Protein AF-A0A3B8L1D5-F1 (afdb_monomer_lite)

Sequence (128 aa):
MSIHPCRERSRVLHPETKTNDCPELLTTGDPESRHLQQCLREVRVVVILYLSGLAWTLVVVIGWGYVPVEERPVVPELVMGMPAWVVWGLFVPWFFQIAAAWWFALKVLADEEPDQRLDEAASPEVVA

Structure (mmCIF, N/CA/C/O backbone):
data_AF-A0A3B8L1D5-F1
#
_entry.id   AF-A0A3B8L1D5-F1
#
loop_
_atom_site.group_PDB
_atom_site.id
_atom_site.type_symbol
_atom_site.label_atom_id
_atom_site.label_alt_id
_atom_site.label_comp_id
_atom_site.label_asym_id
_atom_site.label_entity_id
_atom_site.label_seq_id
_atom_site.pdbx_PDB_ins_code
_atom_site.Cartn_x
_atom_site.Cartn_y
_atom_site.Cartn_z
_atom_site.occupancy
_atom_site.B_iso_or_equiv
_atom_site.auth_seq_id
_atom_site.auth_comp_id
_atom_site.auth_asym_id
_atom_site.auth_atom_id
_atom_site.pdbx_PDB_model_num
ATOM 1 N N . MET A 1 1 ? -49.523 6.681 59.207 1.00 44.91 1 MET A N 1
ATOM 2 C CA . MET A 1 1 ? -49.517 8.098 59.624 1.00 44.91 1 MET A CA 1
ATOM 3 C C . MET A 1 1 ? -48.415 8.281 60.657 1.00 44.91 1 MET A C 1
ATOM 5 O O . MET A 1 1 ? -48.612 7.940 61.810 1.00 44.91 1 MET A O 1
ATOM 9 N N . SER A 1 2 ? -47.230 8.706 60.224 1.00 40.19 2 SER A N 1
ATOM 10 C CA . SER A 1 2 ? -46.216 9.300 61.097 1.00 40.19 2 SER A CA 1
ATOM 11 C C . SER A 1 2 ? -45.291 10.129 60.216 1.00 40.19 2 SER A C 1
ATOM 13 O O . SER A 1 2 ? -44.822 9.665 59.180 1.00 40.19 2 SER A O 1
ATOM 15 N N . ILE A 1 3 ? -45.179 11.394 60.587 1.00 49.50 3 ILE A N 1
ATOM 16 C CA . ILE A 1 3 ? -44.676 12.512 59.803 1.00 49.50 3 ILE A CA 1
ATOM 17 C C . ILE A 1 3 ? -43.321 12.835 60.424 1.00 49.50 3 ILE A C 1
ATOM 19 O O . ILE A 1 3 ? -43.269 13.174 61.604 1.00 49.50 3 ILE A O 1
ATOM 23 N N . HIS A 1 4 ? -42.233 12.695 59.667 1.00 49.47 4 HIS A N 1
ATOM 24 C CA . HIS A 1 4 ? -40.919 13.173 60.098 1.00 49.47 4 HIS A CA 1
ATOM 25 C C . HIS A 1 4 ? -40.619 14.556 59.491 1.00 49.47 4 HIS A C 1
ATOM 27 O O . HIS A 1 4 ? -41.144 14.889 58.428 1.00 49.47 4 HIS A O 1
ATOM 33 N N . PRO A 1 5 ? -39.866 15.402 60.216 1.00 55.34 5 PRO A N 1
ATOM 34 C CA . PRO A 1 5 ? -40.123 16.835 60.279 1.00 55.34 5 PRO A CA 1
ATOM 35 C C . PRO A 1 5 ? -39.383 17.675 59.234 1.00 55.34 5 PRO A C 1
ATOM 37 O O . PRO A 1 5 ? -38.300 17.342 58.757 1.00 55.34 5 PRO A O 1
ATOM 40 N N . CYS A 1 6 ? -39.989 18.835 58.985 1.00 49.31 6 CYS A N 1
ATOM 41 C CA . CYS A 1 6 ? -39.459 20.008 58.306 1.00 49.31 6 CYS A CA 1
ATOM 42 C C . CYS A 1 6 ? -38.052 20.388 58.814 1.00 49.31 6 CYS A C 1
ATOM 44 O O . CYS A 1 6 ? -37.878 20.683 59.999 1.00 49.31 6 CYS A O 1
ATOM 46 N N . ARG A 1 7 ? -37.051 20.430 57.921 1.00 55.31 7 ARG A N 1
ATOM 47 C CA . ARG A 1 7 ? -35.774 21.121 58.160 1.00 55.31 7 ARG A CA 1
ATO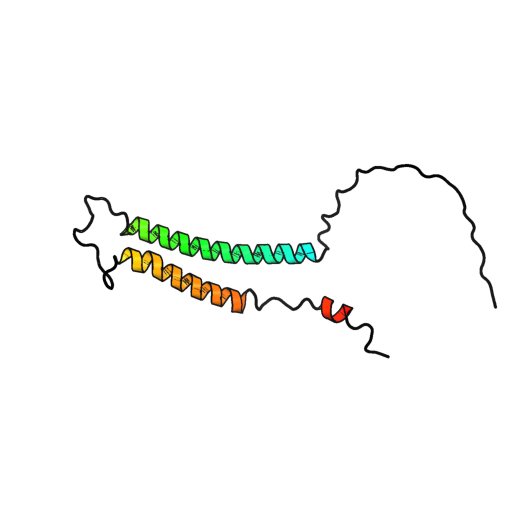M 48 C C . ARG A 1 7 ? -35.632 22.265 57.169 1.00 55.31 7 ARG A C 1
ATOM 50 O O . ARG A 1 7 ? -35.081 22.127 56.083 1.00 55.31 7 ARG A O 1
ATOM 57 N N . GLU A 1 8 ? -36.143 23.401 57.599 1.00 53.16 8 GLU A N 1
ATOM 58 C CA . GLU A 1 8 ? -36.007 24.697 56.962 1.00 53.16 8 GLU A CA 1
ATOM 59 C C . GLU A 1 8 ? -34.569 25.218 57.138 1.00 53.16 8 GLU A C 1
ATOM 61 O O . GLU A 1 8 ? -34.066 25.360 58.256 1.00 53.16 8 GLU A O 1
ATOM 66 N N . ARG A 1 9 ? -33.874 25.491 56.030 1.00 53.69 9 ARG A N 1
ATOM 67 C CA . ARG A 1 9 ? -32.698 26.370 56.013 1.00 53.69 9 ARG A CA 1
ATOM 68 C C . ARG A 1 9 ? -32.739 27.219 54.752 1.00 53.69 9 ARG A C 1
ATOM 70 O O . ARG A 1 9 ? -32.163 26.887 53.724 1.00 53.69 9 ARG A O 1
ATOM 77 N N . SER A 1 10 ? -33.461 28.319 54.868 1.00 59.84 10 SER A N 1
ATOM 78 C CA . SER A 1 10 ? -33.396 29.472 53.984 1.00 59.84 10 SER A CA 1
ATOM 79 C C . SER A 1 10 ? -32.143 30.313 54.285 1.00 59.84 10 SER A C 1
ATOM 81 O O . SER A 1 10 ? -31.698 30.371 55.434 1.00 59.84 10 SER A O 1
ATOM 83 N N . ARG A 1 11 ? -31.638 30.983 53.232 1.00 47.75 11 ARG A N 1
ATOM 84 C CA . ARG A 1 11 ? -30.571 32.014 53.115 1.00 47.75 11 ARG A CA 1
ATOM 85 C C . ARG A 1 11 ? -29.352 31.534 52.311 1.00 47.75 11 ARG A C 1
ATOM 87 O O . ARG A 1 11 ? -28.793 30.507 52.650 1.00 47.75 11 ARG A O 1
ATOM 94 N N . VAL A 1 12 ? -28.812 32.250 51.322 1.00 48.69 12 VAL A N 1
ATOM 95 C CA . VAL A 1 12 ? -29.039 33.605 50.777 1.00 48.69 12 VAL A CA 1
ATOM 96 C C . VAL A 1 12 ? -28.106 33.753 49.547 1.00 48.69 12 VAL A C 1
ATOM 98 O O . VAL A 1 12 ? -27.028 33.172 49.557 1.00 48.69 12 VAL A O 1
ATOM 101 N N . LEU A 1 13 ? -28.507 34.589 48.577 1.00 44.12 13 LEU A N 1
ATOM 102 C CA . LEU A 1 13 ? -27.696 35.271 47.541 1.00 44.12 13 LEU A CA 1
ATOM 103 C C . LEU A 1 13 ? -27.007 34.450 46.418 1.00 44.12 13 LEU A C 1
ATOM 105 O O . LEU A 1 13 ? -26.014 33.767 46.630 1.00 44.12 13 LEU A O 1
ATOM 109 N N . HIS A 1 14 ? -27.448 34.704 45.176 1.00 55.31 14 HIS A N 1
ATOM 110 C CA . HIS A 1 14 ? -26.570 34.824 43.993 1.00 55.31 14 HIS A CA 1
ATOM 111 C C . HIS A 1 14 ? -25.472 35.874 44.284 1.00 55.31 14 HIS A C 1
ATOM 113 O O . HIS A 1 14 ? -25.808 36.879 44.923 1.00 55.31 14 HIS A O 1
ATOM 119 N N . PRO A 1 15 ? -24.208 35.722 43.826 1.00 50.75 15 PRO A N 1
ATOM 120 C CA . PRO A 1 15 ? -23.894 36.026 42.418 1.00 50.75 15 PRO A CA 1
ATOM 121 C C . PRO A 1 15 ? -22.689 35.267 41.793 1.00 50.75 15 PRO A C 1
ATOM 123 O O . PRO A 1 15 ? -21.807 34.773 42.485 1.00 50.75 15 PRO A O 1
ATOM 126 N N . GLU A 1 16 ? -22.661 35.228 40.455 1.00 52.75 16 GLU A N 1
ATOM 127 C CA . GLU A 1 16 ? -21.469 35.227 39.579 1.00 52.75 16 GLU A CA 1
ATOM 128 C C . GLU A 1 16 ? -20.178 34.593 40.136 1.00 52.75 16 GLU A C 1
ATOM 130 O O . GLU A 1 16 ? -19.346 35.264 40.748 1.00 52.75 16 GLU A O 1
ATOM 135 N N . THR A 1 17 ? -19.938 33.312 39.846 1.00 47.16 17 THR A N 1
ATOM 136 C CA . THR A 1 17 ? -18.608 32.714 40.032 1.00 47.16 17 THR A CA 1
ATOM 137 C C . THR A 1 17 ? -18.148 32.023 38.754 1.00 47.16 17 THR A C 1
ATOM 139 O O . THR A 1 17 ? -18.426 30.861 38.503 1.00 47.16 17 THR A O 1
ATOM 142 N N . LYS A 1 18 ? -17.417 32.816 37.962 1.00 44.56 18 LYS A N 1
ATOM 143 C CA . LYS A 1 18 ? -16.315 32.416 37.080 1.00 44.56 18 LYS A CA 1
ATOM 144 C C . LYS A 1 18 ? -16.612 31.316 36.049 1.00 44.56 18 LYS A C 1
ATOM 146 O O . LYS A 1 18 ? -16.324 30.142 36.238 1.00 44.56 18 LYS A O 1
ATOM 151 N N . THR A 1 19 ? -16.942 31.778 34.845 1.00 52.12 19 THR A N 1
ATOM 152 C CA . THR A 1 19 ? -16.372 31.263 33.591 1.00 52.12 19 THR A CA 1
ATOM 153 C C . THR A 1 19 ? -14.846 31.251 33.703 1.00 52.12 19 THR A C 1
ATOM 155 O O . THR A 1 19 ? -14.210 32.240 33.361 1.00 52.12 19 THR A O 1
ATOM 158 N N . ASN A 1 20 ? -14.262 30.220 34.307 1.00 52.00 20 ASN A N 1
ATOM 159 C CA . ASN A 1 20 ? -12.838 29.869 34.266 1.00 52.00 20 ASN A CA 1
ATOM 160 C C . ASN A 1 20 ? -12.648 28.604 35.105 1.00 52.00 20 ASN A C 1
ATOM 162 O O . ASN A 1 20 ? -12.001 28.671 36.135 1.00 52.00 20 ASN A O 1
ATOM 166 N N . ASP A 1 21 ? -13.261 27.496 34.694 1.00 48.50 21 ASP A N 1
ATOM 167 C CA . ASP A 1 21 ? -12.776 26.153 35.018 1.00 48.50 21 ASP A CA 1
ATOM 168 C C . ASP A 1 21 ? -13.408 25.154 34.032 1.00 48.50 21 ASP A C 1
ATOM 170 O O . ASP A 1 21 ? -14.320 24.393 34.336 1.00 48.50 21 ASP A O 1
ATOM 174 N N . CYS A 1 22 ? -12.924 25.186 32.790 1.00 53.22 22 CYS A N 1
ATOM 175 C CA . CYS A 1 22 ? -12.854 23.975 31.977 1.00 53.22 22 CYS A CA 1
ATOM 176 C C . CYS A 1 22 ? -11.380 23.595 31.808 1.00 53.22 22 CYS A C 1
ATOM 178 O O . CYS A 1 22 ? -10.770 23.955 30.801 1.00 53.22 22 CYS A O 1
ATOM 180 N N . PRO A 1 23 ? -10.798 22.868 32.776 1.00 52.50 23 PRO A N 1
ATOM 181 C CA . PRO A 1 23 ? -9.617 22.078 32.506 1.00 52.50 23 PRO A CA 1
ATOM 182 C C . PRO A 1 23 ? -9.818 20.635 32.990 1.00 52.50 23 PRO A C 1
ATOM 184 O O . PRO A 1 23 ? -8.926 20.083 33.610 1.00 52.50 23 PRO A O 1
ATOM 187 N N . GLU A 1 24 ? -10.981 20.011 32.764 1.00 50.12 24 GLU A N 1
ATOM 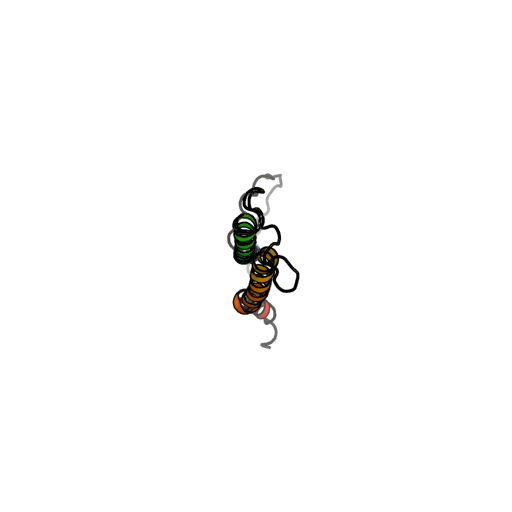188 C CA . GLU A 1 24 ? -11.147 18.598 33.155 1.00 50.12 24 GLU A CA 1
ATOM 189 C C . GLU A 1 24 ? -12.216 17.819 32.368 1.00 50.12 24 GLU A C 1
ATOM 191 O O . GLU A 1 24 ? -12.704 16.794 32.821 1.00 50.12 24 GLU A O 1
ATOM 196 N N . LEU A 1 25 ? -12.533 18.232 31.134 1.00 51.44 25 LEU A N 1
ATOM 197 C CA . LEU A 1 25 ? -13.203 17.349 30.160 1.00 51.44 25 LEU A CA 1
ATOM 198 C C . LEU A 1 25 ? -12.165 16.521 29.366 1.00 51.44 25 LEU A C 1
ATOM 200 O O . LEU A 1 25 ? -12.297 16.280 28.173 1.00 51.44 25 LEU A O 1
ATOM 204 N N . LEU A 1 26 ? -11.063 16.164 30.031 1.00 53.41 26 LEU A N 1
ATOM 205 C CA . LEU A 1 26 ? -10.028 15.231 29.573 1.00 53.41 26 LEU A CA 1
ATOM 206 C C . LEU A 1 26 ? -10.026 13.990 30.476 1.00 53.41 26 LEU A C 1
ATOM 208 O O . LEU A 1 26 ? -8.989 13.363 30.691 1.00 53.41 26 LEU A O 1
ATOM 212 N N . THR A 1 27 ? -11.187 13.648 31.044 1.00 53.38 27 THR A N 1
ATOM 213 C CA . THR A 1 27 ? -11.332 12.408 31.794 1.00 53.38 27 THR A CA 1
ATOM 214 C C . THR A 1 27 ? -11.316 11.259 30.793 1.00 53.38 27 THR A C 1
ATOM 216 O O . THR A 1 27 ? -12.177 11.096 29.931 1.00 53.38 27 THR A O 1
ATOM 219 N N . THR A 1 28 ? -10.259 10.471 30.887 1.00 53.84 28 THR A N 1
ATOM 220 C CA . THR A 1 28 ? -10.028 9.174 30.260 1.00 53.84 28 THR A CA 1
ATOM 221 C C . THR A 1 28 ? -11.046 8.142 30.769 1.00 53.84 28 THR A C 1
ATOM 223 O O . THR A 1 28 ? -10.696 7.126 31.369 1.00 53.84 28 THR A O 1
ATOM 226 N N . GLY A 1 29 ? -12.332 8.426 30.553 1.00 56.47 29 GLY A N 1
ATOM 227 C CA . GLY A 1 29 ? -13.479 7.666 31.046 1.00 56.47 29 GLY A CA 1
ATOM 228 C C . GLY A 1 29 ? -14.729 7.761 30.165 1.00 56.47 29 GLY A C 1
ATOM 229 O O . GLY A 1 29 ? -15.577 6.875 30.271 1.00 56.47 29 GLY A O 1
ATOM 230 N N . ASP A 1 30 ? -14.822 8.746 29.262 1.00 67.50 30 ASP A N 1
ATOM 231 C CA . ASP A 1 30 ? -15.962 8.877 28.347 1.00 67.50 30 ASP A CA 1
ATOM 232 C C . ASP A 1 30 ? -15.883 7.872 27.183 1.00 67.50 30 ASP A C 1
ATOM 234 O O . ASP A 1 30 ? -14.797 7.669 26.621 1.00 67.50 30 ASP A O 1
ATOM 238 N N . PRO A 1 31 ? -17.006 7.243 26.785 1.00 70.62 31 PRO A N 1
ATOM 239 C CA . PRO A 1 31 ? -17.045 6.240 25.716 1.00 70.62 31 PRO A CA 1
ATOM 240 C C . PRO A 1 31 ? -16.455 6.763 24.399 1.00 70.62 31 PRO A C 1
ATOM 242 O O . PRO A 1 31 ? -15.706 6.045 23.738 1.00 70.62 31 PRO A O 1
ATOM 245 N N . GLU A 1 32 ? -16.664 8.044 24.077 1.00 77.12 32 GLU A N 1
ATOM 246 C CA . GLU A 1 32 ? -16.088 8.685 22.887 1.00 77.12 32 GLU A CA 1
ATOM 247 C C . GLU A 1 32 ? -14.557 8.579 22.834 1.00 77.12 32 GLU A C 1
ATOM 249 O O . GLU A 1 32 ? -13.985 8.289 21.783 1.00 77.12 32 GLU A O 1
ATOM 254 N N . SER A 1 33 ? -13.871 8.733 23.971 1.00 76.00 33 SER A N 1
ATOM 255 C CA . SER A 1 33 ? -12.407 8.650 24.027 1.00 76.00 33 SER A CA 1
ATOM 256 C C . SER A 1 33 ? -11.877 7.255 23.666 1.00 76.00 33 SER A C 1
ATOM 258 O O . SER A 1 33 ? -10.808 7.139 23.061 1.00 76.00 33 SER A O 1
ATOM 260 N N . ARG A 1 34 ? -12.638 6.196 23.980 1.00 77.19 34 ARG A N 1
ATOM 261 C CA . ARG A 1 34 ? -12.289 4.806 23.650 1.00 77.19 34 ARG A CA 1
ATOM 262 C C . ARG A 1 34 ? -12.457 4.537 22.160 1.00 77.19 34 ARG A C 1
ATOM 264 O O . ARG A 1 34 ? -11.526 4.020 21.543 1.00 77.19 34 ARG A O 1
ATOM 271 N N . HIS A 1 35 ? -13.575 4.975 21.578 1.00 79.56 35 HIS A N 1
ATOM 272 C CA . HIS A 1 35 ? -13.808 4.874 20.135 1.00 79.56 35 HIS A CA 1
ATOM 273 C C . HIS A 1 35 ? -12.734 5.626 19.339 1.00 79.56 35 HIS A C 1
ATOM 275 O O . HIS A 1 35 ? -12.200 5.100 18.366 1.00 79.56 35 HIS A O 1
ATOM 281 N N . LEU A 1 36 ? -12.327 6.820 19.784 1.00 83.62 36 LEU A N 1
ATOM 282 C CA . LEU A 1 36 ? -11.261 7.572 19.117 1.00 83.62 36 LEU A CA 1
ATOM 283 C C . LEU A 1 36 ? -9.909 6.847 19.157 1.00 83.62 36 LEU A C 1
ATOM 285 O O . LEU A 1 36 ? -9.215 6.790 18.142 1.00 83.62 36 LEU A O 1
ATOM 289 N N . GLN A 1 37 ? -9.516 6.277 20.299 1.00 82.44 37 GLN A N 1
ATOM 290 C CA . GLN A 1 37 ? -8.256 5.527 20.397 1.00 82.44 37 GLN A CA 1
ATOM 291 C C . GLN A 1 37 ? -8.248 4.279 19.505 1.00 82.44 37 GLN A C 1
ATOM 293 O O . GLN A 1 37 ? -7.208 3.938 18.935 1.00 82.44 37 GLN A O 1
ATOM 298 N N . GLN A 1 38 ? -9.401 3.633 19.355 1.00 82.94 38 GLN A N 1
ATOM 299 C CA . GLN A 1 38 ? -9.597 2.493 18.468 1.00 82.94 38 GLN A CA 1
ATOM 300 C C . GLN A 1 38 ? -9.478 2.896 16.994 1.00 82.94 38 GLN A C 1
ATOM 302 O O . GLN A 1 38 ? -8.594 2.383 16.303 1.00 82.94 38 GLN A O 1
ATOM 307 N N . CYS A 1 39 ? -10.212 3.927 16.565 1.00 86.06 39 CYS A N 1
ATOM 308 C CA . CYS A 1 39 ? -10.090 4.500 15.223 1.00 86.06 39 CYS A CA 1
ATOM 309 C C . CYS A 1 39 ? -8.638 4.882 14.893 1.00 86.06 39 CYS A C 1
ATOM 311 O O . CYS A 1 39 ? -8.140 4.604 13.803 1.00 86.06 39 CYS A O 1
ATOM 313 N N . LEU A 1 40 ? -7.909 5.489 15.837 1.00 88.12 40 LEU A N 1
ATOM 314 C CA . LEU A 1 40 ? -6.500 5.849 15.633 1.00 88.12 40 LEU A CA 1
ATOM 315 C C . LEU A 1 40 ? -5.585 4.625 15.493 1.00 88.12 40 LEU A C 1
ATOM 317 O O . LEU A 1 40 ? -4.602 4.673 14.747 1.00 88.12 40 LEU A O 1
ATOM 321 N N . ARG A 1 41 ? -5.878 3.528 16.199 1.00 87.38 41 ARG A N 1
ATOM 322 C CA . ARG A 1 41 ? -5.141 2.264 16.070 1.00 87.38 41 ARG A CA 1
ATOM 323 C C . ARG A 1 41 ? -5.372 1.637 14.698 1.00 87.38 41 ARG A C 1
ATOM 325 O O . ARG A 1 41 ? -4.409 1.194 14.080 1.00 87.38 41 ARG A O 1
ATOM 332 N N . GLU A 1 42 ? -6.601 1.645 14.204 1.00 90.00 42 GLU A N 1
ATOM 333 C CA . GLU A 1 42 ? -6.958 1.129 12.879 1.00 90.00 42 GLU A CA 1
ATOM 334 C C . GLU A 1 42 ? -6.372 1.957 11.746 1.00 90.00 42 GLU A C 1
ATOM 336 O O . GLU A 1 42 ? -5.714 1.413 10.857 1.00 90.00 42 GLU A O 1
ATOM 341 N N . VAL A 1 43 ? -6.523 3.282 11.811 1.00 92.38 43 VAL A N 1
ATOM 342 C CA . VAL A 1 43 ? -5.931 4.200 10.832 1.00 92.38 43 VAL A CA 1
ATOM 343 C C . VAL A 1 43 ? -4.424 3.986 10.753 1.00 92.38 43 VAL A C 1
ATOM 345 O O . VAL A 1 43 ? -3.864 3.976 9.660 1.00 92.38 43 VAL A O 1
ATOM 348 N N . ARG A 1 44 ? -3.752 3.739 11.884 1.00 92.31 44 ARG A N 1
ATOM 349 C CA . ARG A 1 44 ? -2.320 3.422 11.887 1.00 92.31 44 ARG A CA 1
ATOM 350 C C . ARG A 1 44 ? -2.001 2.174 11.060 1.00 92.31 44 ARG A C 1
ATOM 352 O O . ARG A 1 44 ? -1.022 2.195 10.318 1.00 92.31 44 ARG A O 1
ATOM 359 N N . VAL A 1 45 ? -2.806 1.114 11.154 1.00 91.12 45 VAL A N 1
ATOM 360 C CA . VAL A 1 45 ? -2.623 -0.107 10.348 1.00 91.12 45 VAL A CA 1
ATOM 361 C C . VAL A 1 45 ? -2.794 0.203 8.860 1.00 91.12 45 VAL A C 1
ATOM 363 O O . VAL A 1 45 ? -1.936 -0.167 8.058 1.00 91.12 45 VAL A O 1
ATOM 366 N N . VAL A 1 46 ? -3.842 0.946 8.495 1.00 92.75 46 VAL A N 1
ATOM 367 C CA . VAL A 1 46 ? -4.104 1.352 7.103 1.00 92.75 46 VAL A CA 1
ATOM 368 C C . VAL A 1 46 ? -2.958 2.198 6.544 1.00 92.75 46 VAL A C 1
ATOM 370 O O . VAL A 1 46 ? -2.493 1.954 5.433 1.00 92.75 46 VAL A O 1
ATOM 373 N N . VAL A 1 47 ? -2.446 3.154 7.323 1.00 95.00 47 VAL A N 1
ATOM 374 C CA . VAL A 1 47 ? -1.317 4.005 6.923 1.00 95.00 47 VAL A CA 1
ATOM 375 C C . VAL A 1 47 ? -0.056 3.176 6.688 1.00 95.00 47 VAL A C 1
ATOM 377 O O . VAL A 1 47 ? 0.630 3.394 5.693 1.00 95.00 47 VAL A O 1
ATOM 380 N N . ILE A 1 48 ? 0.249 2.203 7.550 1.00 94.50 48 ILE A N 1
ATOM 381 C CA . ILE A 1 48 ? 1.421 1.329 7.372 1.00 94.50 48 ILE A CA 1
ATOM 382 C C . ILE A 1 48 ? 1.299 0.505 6.084 1.00 94.50 48 ILE A C 1
ATOM 384 O O . ILE A 1 48 ? 2.263 0.429 5.320 1.00 94.50 48 ILE A O 1
ATOM 388 N N . LEU A 1 49 ? 0.125 -0.071 5.813 1.00 93.31 49 LEU A N 1
ATOM 389 C CA . LEU A 1 49 ? -0.138 -0.817 4.577 1.00 93.31 49 LEU A CA 1
ATOM 390 C C . LEU A 1 49 ? -0.031 0.080 3.340 1.00 93.31 49 LEU A C 1
ATOM 392 O O . LEU A 1 49 ? 0.547 -0.303 2.326 1.00 93.31 49 LEU A O 1
ATOM 396 N N . TYR A 1 50 ? -0.532 1.310 3.423 1.00 94.00 50 TYR A N 1
ATOM 397 C CA . TYR A 1 50 ? -0.394 2.282 2.346 1.00 94.00 50 TYR A CA 1
ATOM 398 C C . TYR A 1 50 ? 1.075 2.623 2.067 1.00 94.00 50 TYR A C 1
ATOM 400 O O . TYR A 1 50 ? 1.532 2.551 0.924 1.00 94.00 50 TYR A O 1
ATOM 408 N N . LEU A 1 51 ? 1.834 2.949 3.117 1.00 96.62 51 LEU A N 1
ATOM 409 C CA . LEU A 1 51 ? 3.243 3.315 3.006 1.00 96.62 51 LEU A CA 1
ATOM 410 C C . LEU A 1 51 ? 4.110 2.161 2.505 1.00 96.62 51 LEU A C 1
ATOM 412 O O . LEU A 1 51 ? 5.063 2.420 1.775 1.00 96.62 51 LEU A O 1
ATOM 416 N N . SER A 1 52 ? 3.791 0.907 2.833 1.00 94.31 52 SER A N 1
ATOM 417 C CA . SER A 1 52 ? 4.528 -0.241 2.294 1.00 94.31 52 SER A CA 1
ATOM 418 C C . SER A 1 52 ? 4.324 -0.388 0.783 1.00 94.31 52 SER A C 1
ATOM 420 O O . SER A 1 52 ? 5.299 -0.571 0.053 1.00 94.31 52 SER A O 1
ATOM 422 N N . GLY A 1 53 ? 3.093 -0.211 0.289 1.00 93.50 53 GLY A N 1
ATOM 423 C CA . GLY A 1 53 ? 2.801 -0.186 -1.147 1.00 93.50 53 GLY A CA 1
ATOM 424 C C . GLY A 1 53 ? 3.478 0.985 -1.868 1.00 93.50 53 GLY A C 1
ATOM 425 O O . GLY A 1 53 ? 4.050 0.808 -2.948 1.00 93.50 53 GLY A O 1
ATOM 426 N N . LEU A 1 54 ? 3.481 2.172 -1.251 1.00 94.06 54 LEU A N 1
ATOM 427 C CA . LEU A 1 54 ? 4.193 3.342 -1.771 1.00 94.06 54 LEU A CA 1
ATOM 428 C C . LEU A 1 54 ? 5.705 3.094 -1.829 1.00 94.06 54 LEU A C 1
ATOM 430 O O . LEU A 1 54 ? 6.326 3.344 -2.859 1.00 94.06 54 LEU A O 1
ATOM 434 N N . ALA A 1 55 ? 6.289 2.571 -0.751 1.00 95.44 55 ALA A N 1
ATOM 435 C CA . ALA A 1 55 ? 7.711 2.262 -0.672 1.00 95.44 55 ALA A CA 1
ATOM 436 C C . ALA A 1 55 ? 8.118 1.234 -1.733 1.00 95.44 55 ALA A C 1
ATOM 438 O O . ALA A 1 55 ? 9.103 1.451 -2.434 1.00 95.44 55 ALA A O 1
ATOM 439 N N . TRP A 1 56 ? 7.333 0.167 -1.915 1.00 94.62 56 TRP A N 1
ATOM 440 C CA . TRP A 1 56 ? 7.552 -0.808 -2.985 1.00 94.62 56 TRP A CA 1
A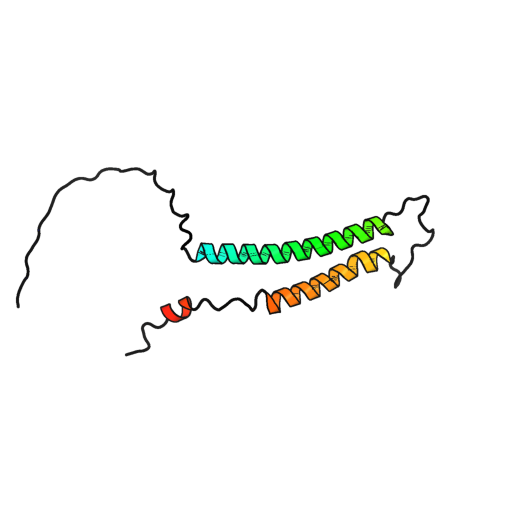TOM 441 C C . TRP A 1 56 ? 7.576 -0.141 -4.362 1.00 94.62 56 TRP A C 1
ATOM 443 O O . TRP A 1 56 ? 8.520 -0.319 -5.130 1.00 94.62 56 TRP A O 1
ATOM 453 N N . THR A 1 57 ? 6.557 0.673 -4.647 1.00 92.88 57 THR A N 1
ATOM 454 C CA . THR A 1 57 ? 6.437 1.383 -5.925 1.00 92.88 57 THR A CA 1
ATOM 455 C C . THR A 1 57 ? 7.653 2.278 -6.164 1.00 92.88 57 THR A C 1
ATOM 457 O O . THR A 1 57 ? 8.245 2.233 -7.239 1.00 92.88 57 THR A O 1
ATOM 460 N N . LEU A 1 58 ? 8.078 3.047 -5.155 1.00 93.00 58 LEU A N 1
ATOM 461 C CA . LEU A 1 58 ? 9.252 3.917 -5.249 1.00 93.00 58 LEU A CA 1
ATOM 462 C C . LEU A 1 58 ? 10.533 3.124 -5.510 1.00 93.00 58 LEU A C 1
ATOM 464 O O . LEU A 1 58 ? 11.298 3.500 -6.392 1.00 93.00 58 LEU A O 1
ATOM 468 N N . VAL A 1 59 ? 10.751 2.018 -4.796 1.00 92.81 59 VAL A N 1
ATOM 469 C CA . VAL A 1 59 ? 11.929 1.160 -4.989 1.00 92.81 59 VAL A CA 1
ATOM 470 C C . VAL A 1 59 ? 11.992 0.640 -6.424 1.00 92.81 59 VAL A C 1
ATOM 472 O O . VAL A 1 59 ? 13.034 0.749 -7.067 1.00 92.81 59 VAL A O 1
ATOM 475 N N . VAL A 1 60 ? 10.880 0.128 -6.956 1.00 91.06 60 VAL A N 1
ATOM 476 C CA . VAL A 1 60 ? 10.856 -0.434 -8.314 1.00 91.06 60 VAL A CA 1
ATOM 477 C C . VAL A 1 60 ? 11.023 0.653 -9.376 1.00 91.06 60 VAL A C 1
ATOM 479 O O . VAL A 1 60 ? 11.798 0.489 -10.318 1.00 91.06 60 VAL A O 1
ATOM 482 N N . VAL A 1 61 ? 10.328 1.779 -9.227 1.00 88.44 61 VAL A N 1
ATOM 483 C CA . VAL A 1 61 ? 10.362 2.875 -10.203 1.00 88.44 61 VAL A CA 1
ATOM 484 C C . VAL A 1 61 ? 11.727 3.564 -10.224 1.00 88.44 61 VAL A C 1
ATOM 486 O O . VAL A 1 61 ? 12.237 3.860 -11.303 1.00 88.44 61 VAL A O 1
ATOM 489 N N . ILE A 1 62 ? 12.356 3.777 -9.068 1.00 87.56 62 ILE A N 1
ATOM 490 C CA . ILE A 1 62 ? 13.699 4.366 -8.991 1.00 87.56 62 ILE A CA 1
ATOM 491 C C . ILE A 1 62 ? 14.753 3.372 -9.495 1.00 87.56 62 ILE A C 1
ATOM 493 O O . ILE A 1 62 ? 15.635 3.769 -10.247 1.00 87.56 62 ILE A O 1
ATOM 497 N N . GLY A 1 63 ? 14.654 2.090 -9.126 1.00 85.75 63 GLY A N 1
ATOM 498 C CA . GLY A 1 63 ? 15.649 1.080 -9.498 1.00 85.75 63 GLY A CA 1
ATOM 499 C C . GLY A 1 63 ? 15.623 0.682 -10.977 1.00 85.75 63 GLY A C 1
ATOM 500 O O . GLY A 1 63 ? 16.677 0.514 -11.580 1.00 85.75 63 GLY A O 1
ATOM 501 N N . TRP A 1 64 ? 14.432 0.547 -11.570 1.00 82.88 64 TRP A N 1
ATOM 502 C CA . TRP A 1 64 ? 14.266 0.020 -12.933 1.00 82.88 64 TRP A CA 1
ATOM 503 C C . TRP A 1 64 ? 13.537 0.958 -13.902 1.00 82.88 64 TRP A C 1
ATOM 505 O O . TRP A 1 64 ? 13.672 0.799 -15.114 1.00 82.88 64 TRP A O 1
ATOM 515 N N . GLY A 1 65 ? 12.751 1.918 -13.409 1.00 75.94 65 GLY A N 1
ATOM 516 C CA . GLY A 1 65 ? 12.000 2.854 -14.257 1.00 75.94 65 GLY A CA 1
ATOM 517 C C . GLY A 1 65 ? 12.826 4.063 -14.707 1.00 75.94 65 GLY A C 1
ATOM 518 O O . GLY A 1 65 ? 12.751 4.473 -15.869 1.00 75.94 65 GLY A O 1
ATOM 519 N N . TYR A 1 66 ? 13.646 4.610 -13.806 1.00 77.88 66 TYR A N 1
ATOM 520 C CA . TYR A 1 66 ? 14.481 5.795 -14.035 1.00 77.88 66 TYR A CA 1
ATOM 521 C C . TYR A 1 66 ? 15.971 5.452 -14.174 1.00 77.88 66 TYR A C 1
ATOM 523 O O . TYR A 1 66 ? 16.820 6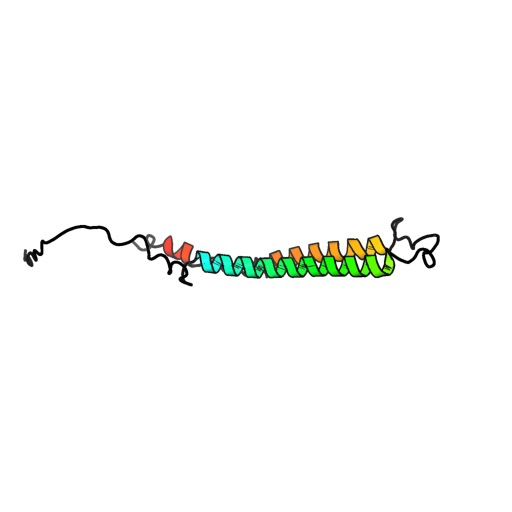.008 -13.483 1.00 77.88 66 TYR A O 1
ATOM 531 N N . VAL A 1 67 ? 16.292 4.549 -15.102 1.00 78.62 67 VAL A N 1
ATOM 532 C CA . VAL A 1 67 ? 17.686 4.260 -15.483 1.00 78.62 67 VAL A CA 1
ATOM 533 C C . VAL A 1 67 ? 18.283 5.467 -16.237 1.00 78.62 67 VAL A C 1
ATOM 535 O O . VAL A 1 67 ? 17.567 6.053 -17.066 1.00 78.62 67 VAL A O 1
ATOM 538 N N . PRO A 1 68 ? 19.556 5.847 -15.981 1.00 77.56 68 PRO A N 1
ATOM 539 C CA . PRO A 1 68 ? 20.257 6.897 -16.722 1.00 77.56 68 PRO A CA 1
ATOM 540 C C . PRO A 1 68 ? 20.192 6.682 -18.238 1.00 77.56 68 PRO A C 1
ATOM 542 O O . PRO A 1 68 ? 20.114 5.551 -18.719 1.00 77.56 68 PRO A O 1
ATOM 545 N N . VAL A 1 69 ? 20.206 7.773 -19.008 1.00 71.00 69 VAL A N 1
ATOM 546 C CA . VAL A 1 69 ? 20.022 7.733 -20.472 1.00 71.00 69 VAL A CA 1
ATOM 547 C C . VAL A 1 69 ? 21.121 6.909 -21.149 1.00 71.00 69 VAL A C 1
ATOM 549 O O . VAL A 1 69 ? 20.868 6.267 -22.164 1.00 71.00 69 VAL A O 1
ATOM 552 N N . GLU A 1 70 ? 22.310 6.883 -20.555 1.00 75.50 70 GLU A N 1
ATOM 553 C CA . GLU A 1 70 ? 23.491 6.161 -21.020 1.00 75.50 70 GLU A CA 1
ATOM 554 C C . GLU A 1 70 ? 23.353 4.636 -20.883 1.00 75.50 70 GLU A C 1
ATOM 556 O O . GLU A 1 70 ? 23.934 3.892 -21.669 1.00 75.50 70 GLU A O 1
ATOM 561 N N . GLU A 1 71 ? 22.566 4.171 -19.910 1.00 73.50 71 GLU A N 1
ATOM 562 C CA . GLU A 1 71 ? 22.380 2.751 -19.574 1.00 73.50 71 GLU A CA 1
ATOM 563 C C . GLU A 1 71 ? 20.994 2.226 -19.978 1.00 73.50 71 GLU A C 1
ATOM 565 O O . GLU A 1 71 ? 20.690 1.039 -19.830 1.00 73.50 71 GLU A O 1
ATOM 570 N N . ARG A 1 72 ? 20.128 3.101 -20.503 1.00 71.12 72 ARG A N 1
ATOM 571 C CA . ARG A 1 72 ? 18.764 2.748 -20.892 1.00 71.12 72 ARG A CA 1
ATOM 572 C C . ARG A 1 72 ? 18.782 1.800 -22.106 1.00 71.12 72 ARG A C 1
ATOM 574 O O . ARG A 1 72 ? 19.267 2.179 -23.173 1.00 71.12 72 ARG A O 1
ATOM 581 N N . PRO A 1 73 ? 18.160 0.610 -22.013 1.00 68.81 73 PRO A N 1
ATOM 582 C CA . PRO A 1 73 ? 18.002 -0.260 -23.169 1.00 68.81 73 PRO A CA 1
ATOM 583 C C . PRO A 1 73 ? 17.111 0.392 -24.238 1.00 68.81 73 PRO A C 1
ATOM 585 O O . PRO A 1 73 ? 16.091 1.006 -23.919 1.00 68.81 73 PRO A O 1
ATOM 588 N N . VAL A 1 74 ? 17.469 0.216 -25.517 1.00 70.44 74 VAL A N 1
ATOM 589 C CA . VAL A 1 74 ? 16.728 0.762 -26.679 1.00 70.44 74 VAL A CA 1
ATOM 590 C C . VAL A 1 74 ? 15.270 0.293 -26.696 1.00 70.44 74 VAL A C 1
ATOM 592 O O . VAL A 1 74 ? 14.378 1.037 -27.097 1.00 70.44 74 VAL A O 1
ATOM 595 N N . VAL A 1 75 ? 15.023 -0.929 -26.221 1.00 71.50 75 VAL A N 1
ATOM 596 C CA . VAL A 1 75 ? 13.682 -1.476 -26.021 1.00 71.50 75 VAL A CA 1
ATOM 597 C C . VAL A 1 75 ? 13.590 -1.935 -24.564 1.00 71.50 75 VAL A C 1
ATOM 599 O O . VAL A 1 75 ? 14.341 -2.834 -24.181 1.00 71.50 75 VAL A O 1
ATOM 602 N N . PRO A 1 76 ? 12.731 -1.324 -23.727 1.00 73.25 76 PRO A N 1
ATOM 603 C CA . PRO A 1 76 ? 12.530 -1.798 -22.364 1.00 73.25 76 PRO A CA 1
ATOM 604 C C . PRO A 1 76 ? 11.935 -3.206 -22.393 1.00 73.25 76 PRO A C 1
ATOM 606 O O . PRO A 1 76 ? 11.175 -3.544 -23.299 1.00 73.25 76 PRO A O 1
ATOM 609 N N . GLU A 1 77 ? 12.268 -4.024 -21.397 1.00 79.62 77 GLU A N 1
ATOM 610 C CA . GLU A 1 77 ? 11.672 -5.352 -21.265 1.00 79.62 77 GLU A CA 1
ATOM 611 C C . GLU A 1 77 ? 10.150 -5.214 -21.169 1.00 79.62 77 GLU A C 1
ATOM 613 O O . GLU A 1 77 ? 9.634 -4.465 -20.335 1.00 79.62 77 GLU A O 1
ATOM 618 N N . LEU A 1 78 ? 9.435 -5.885 -22.071 1.00 84.31 78 LEU A N 1
ATOM 619 C CA . LEU A 1 78 ? 7.990 -5.766 -22.209 1.00 84.31 78 LEU A CA 1
ATOM 620 C C . LEU A 1 78 ? 7.317 -7.026 -21.675 1.00 84.31 78 LEU A C 1
ATOM 622 O O . LEU A 1 78 ? 7.576 -8.132 -22.142 1.00 84.31 78 LEU A O 1
ATOM 626 N N . VAL A 1 79 ? 6.382 -6.839 -20.753 1.00 82.88 79 VAL A N 1
ATOM 627 C CA . VAL A 1 79 ? 5.468 -7.872 -20.273 1.00 82.88 79 VAL A CA 1
ATOM 628 C C . VAL A 1 79 ? 4.073 -7.500 -20.763 1.00 82.88 79 VAL A C 1
ATOM 630 O O . VAL A 1 79 ? 3.545 -6.446 -20.416 1.00 82.88 79 VAL A O 1
ATOM 633 N N . MET A 1 80 ? 3.484 -8.344 -21.617 1.00 79.94 80 MET A N 1
ATOM 634 C CA . MET A 1 80 ? 2.168 -8.099 -22.237 1.00 79.94 80 MET A CA 1
ATOM 635 C C . MET A 1 80 ? 2.053 -6.734 -22.952 1.00 79.94 80 MET A C 1
ATOM 637 O O . MET A 1 80 ? 0.998 -6.108 -22.952 1.00 79.94 80 MET A O 1
ATOM 641 N N . GLY A 1 81 ? 3.147 -6.253 -23.555 1.00 82.31 81 GLY A N 1
ATOM 642 C CA . GLY A 1 81 ? 3.175 -4.968 -24.267 1.00 82.31 81 GLY A CA 1
ATOM 643 C C . GLY A 1 81 ? 3.341 -3.730 -23.376 1.00 82.31 81 GLY A C 1
ATOM 644 O O . GLY A 1 81 ? 3.388 -2.620 -23.897 1.00 82.31 81 GLY A O 1
ATOM 645 N N . MET A 1 82 ? 3.482 -3.899 -22.058 1.00 84.81 82 MET A N 1
ATOM 646 C CA . MET A 1 82 ? 3.812 -2.828 -21.112 1.00 84.81 82 MET A CA 1
ATOM 647 C C . MET A 1 82 ? 5.233 -3.011 -20.565 1.00 84.81 82 MET A C 1
ATOM 649 O O . MET A 1 82 ? 5.691 -4.148 -20.459 1.00 84.81 82 MET A O 1
ATOM 653 N N . PRO A 1 83 ? 5.947 -1.939 -20.182 1.00 85.38 83 PRO A N 1
ATOM 654 C CA . PRO A 1 83 ? 7.257 -2.077 -19.555 1.00 85.38 83 PRO A CA 1
ATOM 655 C C . PRO A 1 83 ? 7.179 -2.919 -18.273 1.00 85.38 83 PRO A C 1
ATOM 657 O O . PRO A 1 83 ? 6.310 -2.696 -17.428 1.00 85.38 83 PRO A O 1
ATOM 660 N N . ALA A 1 84 ? 8.108 -3.856 -18.097 1.00 86.69 84 ALA A N 1
ATOM 661 C CA . ALA A 1 84 ? 8.129 -4.793 -16.977 1.00 86.69 84 ALA A CA 1
ATOM 662 C C . ALA A 1 84 ? 8.126 -4.075 -15.618 1.00 86.69 84 ALA A C 1
ATOM 664 O O . ALA A 1 84 ? 7.410 -4.479 -14.706 1.00 86.69 84 ALA A O 1
ATOM 665 N N . TRP A 1 85 ? 8.851 -2.959 -15.493 1.00 86.94 85 TRP A N 1
ATOM 666 C CA . TRP A 1 85 ? 8.881 -2.160 -14.264 1.00 86.94 85 TRP A CA 1
ATOM 667 C C . TRP A 1 85 ? 7.510 -1.576 -13.895 1.00 86.94 85 TRP A C 1
ATOM 669 O O . TRP A 1 85 ? 7.217 -1.440 -12.712 1.00 86.94 85 TRP A O 1
ATOM 679 N N . VAL A 1 86 ? 6.646 -1.275 -14.875 1.00 87.00 86 VAL A N 1
ATOM 680 C CA . VAL A 1 86 ? 5.259 -0.853 -14.610 1.00 87.00 86 VAL A CA 1
ATOM 681 C C . VAL A 1 86 ? 4.489 -2.028 -14.038 1.00 87.00 86 VAL A C 1
ATOM 683 O O . VAL A 1 86 ? 3.769 -1.880 -13.056 1.00 87.00 86 VAL A O 1
ATOM 686 N N . VAL A 1 87 ? 4.672 -3.214 -14.618 1.00 89.19 87 VAL A N 1
ATOM 687 C CA . VAL A 1 87 ? 3.951 -4.404 -14.179 1.00 89.19 87 VAL A CA 1
ATOM 688 C C . VAL A 1 87 ? 4.324 -4.761 -12.739 1.00 89.19 87 VAL A C 1
ATOM 690 O O . VAL A 1 87 ? 3.452 -4.880 -11.881 1.00 89.19 87 VAL A O 1
ATOM 693 N N . TRP A 1 88 ? 5.616 -4.849 -12.441 1.00 88.31 88 TRP A N 1
ATOM 694 C CA . TRP A 1 88 ? 6.110 -5.203 -11.108 1.00 88.31 88 TRP A CA 1
ATOM 695 C C . TRP A 1 88 ? 5.979 -4.067 -10.089 1.00 88.31 88 TRP A C 1
ATOM 697 O O . TRP A 1 88 ? 5.761 -4.316 -8.904 1.00 88.31 88 TRP A O 1
ATOM 707 N N . GLY A 1 89 ? 6.092 -2.818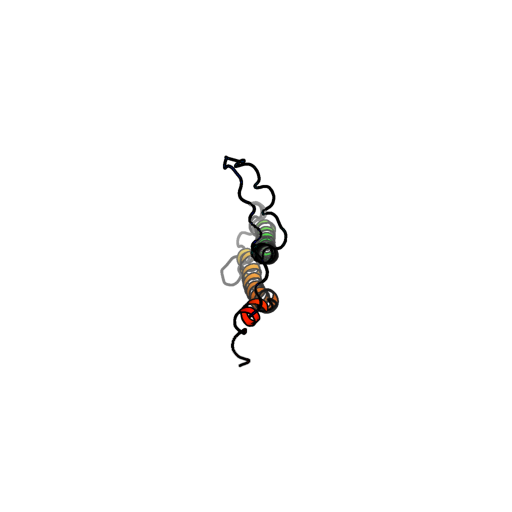 -10.537 1.00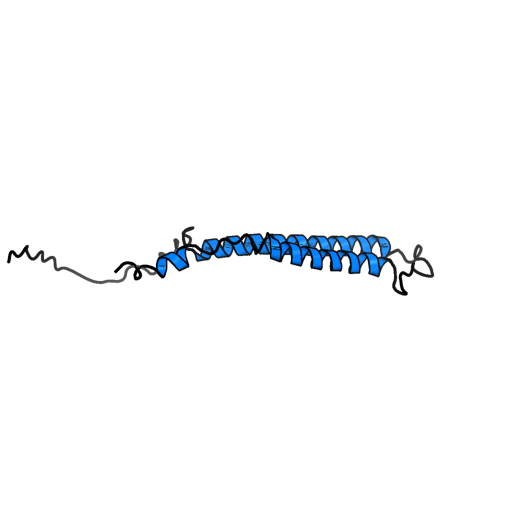 89.50 89 GLY A N 1
ATOM 708 C CA . GLY A 1 89 ? 6.007 -1.639 -9.683 1.00 89.50 89 GLY A CA 1
ATOM 709 C C . GLY A 1 89 ? 4.578 -1.242 -9.340 1.00 89.50 89 GLY A C 1
ATOM 710 O O . GLY A 1 89 ? 4.378 -0.657 -8.285 1.00 89.50 89 GLY A O 1
ATOM 711 N N . LEU A 1 90 ? 3.592 -1.573 -10.182 1.00 89.69 90 LEU A N 1
ATOM 712 C CA . LEU A 1 90 ? 2.199 -1.160 -10.000 1.00 89.69 90 LEU A CA 1
ATOM 713 C C . LEU A 1 90 ? 1.260 -2.327 -9.678 1.00 89.69 90 LEU A C 1
ATOM 715 O O . LEU A 1 90 ? 0.499 -2.232 -8.717 1.00 89.69 90 LEU A O 1
ATOM 719 N N . PHE A 1 91 ? 1.304 -3.440 -10.423 1.00 91.19 91 PHE A N 1
ATOM 720 C CA . PHE A 1 91 ? 0.355 -4.537 -10.183 1.00 91.19 91 PHE A CA 1
ATOM 721 C C . PHE A 1 91 ? 0.640 -5.274 -8.875 1.00 91.19 91 PHE A C 1
ATOM 723 O O . PHE A 1 91 ? -0.302 -5.609 -8.164 1.00 91.19 91 PHE A O 1
ATOM 730 N N . VAL A 1 92 ? 1.909 -5.496 -8.519 1.00 90.62 92 VAL A N 1
ATOM 731 C CA . VAL A 1 92 ? 2.268 -6.162 -7.253 1.00 90.62 92 VAL A CA 1
ATOM 732 C C . VAL A 1 92 ? 1.731 -5.410 -6.030 1.00 90.62 92 VAL A C 1
ATOM 734 O O . VAL A 1 92 ? 0.984 -6.024 -5.264 1.00 90.62 92 VAL A O 1
ATOM 737 N N . PRO A 1 93 ? 2.028 -4.108 -5.825 1.00 92.19 93 PRO A N 1
ATOM 738 C CA . PRO A 1 93 ? 1.479 -3.398 -4.679 1.00 92.19 93 PRO A CA 1
ATOM 739 C C . PRO A 1 93 ? -0.041 -3.273 -4.789 1.00 92.19 93 PRO A C 1
ATOM 741 O O . PRO A 1 93 ? -0.711 -3.350 -3.770 1.00 92.19 93 PRO A O 1
ATOM 744 N N . TRP A 1 94 ? -0.616 -3.163 -5.989 1.00 92.19 94 TRP A N 1
ATOM 745 C CA . TRP A 1 94 ? -2.069 -3.122 -6.152 1.00 92.19 94 TRP A CA 1
ATOM 746 C C . TRP A 1 94 ? -2.764 -4.393 -5.644 1.00 92.19 94 TRP A C 1
ATOM 748 O O . TRP A 1 94 ? -3.651 -4.305 -4.795 1.00 92.19 94 TRP A O 1
ATOM 758 N N . PHE A 1 95 ? -2.331 -5.578 -6.086 1.00 94.75 95 PHE A N 1
ATOM 759 C CA . PHE A 1 95 ? -2.879 -6.845 -5.592 1.00 94.75 95 PHE A CA 1
ATOM 760 C C . PHE A 1 95 ? -2.611 -7.045 -4.100 1.00 94.75 95 PHE A C 1
ATOM 762 O O . PHE A 1 95 ? -3.489 -7.522 -3.380 1.00 94.75 95 PHE A O 1
ATOM 769 N N . PHE A 1 96 ? -1.434 -6.636 -3.623 1.00 93.38 96 PHE A N 1
ATOM 770 C CA . PHE A 1 96 ? -1.119 -6.651 -2.200 1.00 93.38 96 PHE A CA 1
ATOM 771 C C . PHE A 1 96 ? -2.105 -5.798 -1.394 1.00 93.38 96 PHE A C 1
ATOM 773 O O . PHE A 1 96 ? -2.621 -6.279 -0.390 1.00 93.38 96 PHE A O 1
ATOM 780 N N . GLN A 1 97 ? -2.441 -4.585 -1.848 1.00 93.31 97 GLN A N 1
ATOM 781 C CA . GLN A 1 97 ? -3.409 -3.728 -1.156 1.00 93.31 97 GLN A CA 1
ATOM 782 C C . GLN A 1 97 ? -4.821 -4.309 -1.164 1.00 93.31 97 GLN A C 1
ATOM 784 O O . GLN A 1 97 ? -5.520 -4.202 -0.162 1.00 93.31 97 GLN A O 1
ATOM 789 N N . ILE A 1 98 ? -5.247 -4.955 -2.253 1.00 94.44 98 ILE A N 1
ATOM 790 C CA . ILE A 1 98 ? -6.546 -5.643 -2.291 1.00 94.44 98 ILE A CA 1
ATOM 791 C C . ILE A 1 98 ? -6.577 -6.756 -1.238 1.00 94.44 98 ILE A C 1
ATOM 793 O O . ILE A 1 98 ? -7.506 -6.821 -0.434 1.00 94.44 98 ILE A O 1
ATOM 797 N N . ALA A 1 99 ? -5.547 -7.603 -1.205 1.00 94.94 99 ALA A N 1
ATOM 798 C CA . ALA A 1 99 ? -5.446 -8.678 -0.224 1.00 94.94 99 ALA A CA 1
ATOM 799 C C . ALA A 1 99 ? -5.368 -8.136 1.213 1.00 94.94 99 ALA A C 1
ATOM 801 O O . ALA A 1 99 ? -6.022 -8.662 2.112 1.00 94.94 99 ALA A O 1
ATOM 802 N N . ALA A 1 100 ? -4.618 -7.055 1.423 1.00 93.25 100 ALA A N 1
ATOM 803 C CA . ALA A 1 100 ? -4.490 -6.401 2.716 1.00 93.25 100 ALA A CA 1
ATOM 804 C C . ALA A 1 100 ? -5.809 -5.761 3.172 1.00 93.25 100 ALA A C 1
ATOM 806 O O . ALA A 1 100 ? -6.144 -5.858 4.347 1.00 93.25 100 ALA A O 1
ATOM 807 N N . ALA A 1 101 ? -6.589 -5.175 2.261 1.00 91.88 101 ALA A N 1
ATOM 808 C CA . ALA A 1 101 ? -7.916 -4.641 2.559 1.00 91.88 101 ALA A CA 1
ATOM 809 C C . ALA A 1 101 ? -8.890 -5.751 2.974 1.00 91.88 101 ALA A C 1
ATOM 811 O O . ALA A 1 101 ? -9.620 -5.596 3.950 1.00 91.88 101 ALA A O 1
ATOM 812 N N . TRP A 1 102 ? -8.860 -6.896 2.285 1.00 94.75 102 TRP A N 1
ATOM 813 C CA . TRP A 1 102 ? -9.645 -8.072 2.669 1.00 94.75 102 TRP A CA 1
ATOM 814 C C . TRP A 1 102 ? -9.237 -8.596 4.044 1.00 94.75 102 TRP A C 1
ATOM 816 O O . TRP A 1 102 ? -10.090 -8.830 4.895 1.00 94.75 102 TRP A O 1
ATOM 826 N N . TRP A 1 103 ? -7.935 -8.743 4.283 1.00 93.31 103 TRP A N 1
ATOM 827 C CA . TRP A 1 103 ? -7.410 -9.143 5.586 1.00 93.31 103 TRP A CA 1
ATOM 828 C C . TRP A 1 103 ? -7.839 -8.175 6.691 1.00 93.31 103 TRP A C 1
ATOM 830 O O . TRP A 1 103 ? -8.333 -8.604 7.730 1.00 93.31 103 TRP A O 1
ATOM 840 N N . PHE A 1 104 ? -7.694 -6.872 6.453 1.00 89.94 104 PHE A N 1
ATOM 841 C CA . PHE A 1 104 ? -8.082 -5.825 7.388 1.00 89.94 104 PHE A CA 1
ATOM 842 C C . PHE A 1 104 ? -9.576 -5.898 7.719 1.00 89.94 104 PHE A C 1
ATOM 844 O O . PHE A 1 104 ? -9.937 -5.922 8.892 1.00 89.94 104 PHE A O 1
ATOM 851 N N . ALA A 1 105 ? -10.438 -6.037 6.709 1.00 88.44 105 ALA A N 1
ATOM 852 C CA . ALA A 1 105 ? -11.878 -6.161 6.912 1.00 88.44 105 ALA A CA 1
ATOM 853 C C . ALA A 1 105 ? -12.257 -7.423 7.708 1.00 88.44 105 ALA A C 1
ATOM 855 O O . ALA A 1 105 ? -13.098 -7.360 8.598 1.00 88.44 105 ALA A O 1
ATOM 856 N N . LEU A 1 106 ? -11.623 -8.563 7.417 1.00 88.62 106 LEU A N 1
ATOM 857 C CA . LEU A 1 106 ? -11.961 -9.850 8.034 1.00 88.62 106 LEU A CA 1
ATOM 858 C C . LEU A 1 106 ? -11.363 -10.061 9.426 1.00 88.62 106 LEU A C 1
ATOM 860 O O . LEU A 1 106 ? -11.850 -10.921 10.154 1.00 88.62 106 LEU A O 1
ATOM 864 N N . LYS A 1 107 ? -10.271 -9.374 9.766 1.00 85.44 107 LYS A N 1
ATOM 865 C CA . LYS A 1 107 ? -9.538 -9.600 11.020 1.00 85.44 107 LYS A CA 1
ATOM 866 C C . LYS A 1 107 ? -9.501 -8.388 11.925 1.00 85.44 107 LYS A C 1
ATOM 868 O O . LYS A 1 107 ? -9.684 -8.541 13.117 1.00 85.44 107 LYS A O 1
ATOM 873 N N . VAL A 1 108 ? -9.263 -7.199 11.385 1.00 82.12 108 VAL A N 1
ATOM 874 C CA . VAL A 1 108 ? -9.135 -5.999 12.220 1.00 82.12 108 VAL A CA 1
ATOM 875 C C . VAL A 1 108 ? -10.509 -5.432 12.564 1.00 82.12 108 VAL A C 1
ATOM 877 O O . VAL A 1 108 ? -10.728 -5.075 13.712 1.00 82.12 108 VAL A O 1
ATOM 880 N N . LEU A 1 109 ? -11.438 -5.417 11.603 1.00 78.50 109 LEU A N 1
ATOM 881 C CA . LEU A 1 109 ? -12.815 -4.959 11.830 1.00 78.50 109 LEU A CA 1
ATOM 882 C C . LEU A 1 109 ? -13.711 -6.008 12.506 1.00 78.50 109 LEU A C 1
ATOM 884 O O . LEU A 1 109 ? -14.654 -5.653 13.200 1.00 78.50 109 LEU A O 1
ATOM 888 N N . ALA A 1 110 ? -13.456 -7.300 12.281 1.00 70.69 110 ALA A N 1
ATOM 889 C CA . ALA A 1 110 ? -14.277 -8.370 12.856 1.00 70.69 110 ALA A CA 1
ATOM 890 C C . ALA A 1 110 ? -13.994 -8.623 14.347 1.00 70.69 110 ALA A C 1
ATOM 892 O O . ALA A 1 110 ? -14.842 -9.190 15.030 1.00 70.69 110 ALA A O 1
ATOM 893 N N . ASP A 1 111 ? -12.822 -8.209 14.838 1.00 65.44 111 ASP A N 1
ATOM 894 C CA . ASP A 1 111 ? -12.429 -8.328 16.247 1.00 65.44 111 ASP A CA 1
ATOM 895 C C . ASP A 1 111 ? -13.038 -7.207 17.123 1.00 65.44 111 ASP A C 1
ATOM 897 O O . ASP A 1 111 ? -12.690 -7.077 18.298 1.00 65.44 111 ASP A O 1
ATOM 901 N N . GLU A 1 112 ? -13.954 -6.393 16.584 1.00 65.44 112 GLU A N 1
ATOM 902 C CA . GLU A 1 112 ? -14.748 -5.465 17.387 1.00 65.44 112 GLU A CA 1
ATOM 903 C C . GLU A 1 112 ? -15.857 -6.211 18.131 1.00 65.44 112 GLU A C 1
ATOM 905 O O . GLU A 1 112 ? -16.860 -6.638 17.556 1.00 65.44 112 GLU A O 1
ATOM 910 N N . GLU A 1 113 ? -15.669 -6.377 19.439 1.00 60.19 113 GLU A N 1
ATOM 911 C CA . GLU A 1 113 ? -16.722 -6.849 20.332 1.00 60.19 113 GLU A CA 1
ATOM 912 C C . GLU A 1 113 ? -17.906 -5.868 20.257 1.00 60.19 113 GLU A C 1
ATOM 914 O O . GLU A 1 113 ? -17.701 -4.663 20.438 1.00 60.19 113 GLU A O 1
ATOM 919 N N . PRO A 1 114 ? -19.142 -6.342 19.992 1.00 57.22 114 PRO A N 1
ATOM 920 C CA . PRO A 1 114 ? -20.308 -5.475 20.040 1.00 57.22 114 PRO A CA 1
ATOM 921 C C . PRO A 1 114 ? -20.362 -4.867 21.434 1.00 57.22 114 PRO A C 1
ATOM 923 O O . PRO A 1 114 ? -20.220 -5.581 22.426 1.00 57.22 114 PRO A O 1
ATOM 926 N N . ASP A 1 115 ? -20.502 -3.547 21.493 1.00 58.47 115 ASP A N 1
ATOM 927 C CA . ASP A 1 115 ? -20.482 -2.770 22.723 1.00 58.47 115 ASP A CA 1
ATOM 928 C C . ASP A 1 115 ? -21.604 -3.284 23.647 1.00 58.47 115 ASP A C 1
ATOM 930 O O . ASP A 1 115 ? -22.756 -2.858 23.554 1.00 58.47 115 ASP A O 1
ATOM 934 N N . GLN A 1 116 ? -21.285 -4.251 24.521 1.00 55.50 116 GLN A N 1
ATOM 935 C CA . GLN A 1 116 ? -22.239 -5.028 25.337 1.00 55.50 116 GLN A CA 1
ATOM 936 C C . GLN A 1 116 ? -23.083 -4.150 26.282 1.00 55.50 116 GLN A C 1
ATOM 938 O O . GLN A 1 116 ? -23.949 -4.636 27.002 1.00 55.50 116 GLN A O 1
ATOM 943 N N . ARG A 1 117 ? -22.837 -2.836 26.302 1.00 55.34 117 ARG A N 1
ATOM 944 C CA . ARG A 1 117 ? -23.572 -1.843 27.087 1.00 55.34 117 ARG A CA 1
ATOM 945 C C . ARG A 1 117 ? -24.819 -1.302 26.393 1.00 55.34 117 ARG A C 1
ATOM 947 O O . ARG A 1 117 ? -25.696 -0.812 27.100 1.00 55.34 117 ARG A O 1
ATOM 954 N N . LEU A 1 118 ? -24.923 -1.372 25.063 1.00 57.88 118 LEU A N 1
ATOM 955 C CA . LEU A 1 118 ? -26.133 -0.924 24.357 1.00 57.88 118 LEU A CA 1
ATOM 956 C C . LEU A 1 118 ? -27.297 -1.908 24.549 1.00 57.88 118 LEU A C 1
ATOM 958 O O . LEU A 1 118 ? -28.442 -1.474 24.668 1.00 57.88 118 LEU A O 1
ATOM 962 N N . ASP A 1 119 ? -26.996 -3.200 24.687 1.00 55.31 119 ASP A N 1
ATOM 963 C CA . ASP A 1 119 ? -28.002 -4.241 24.926 1.00 55.31 119 ASP A CA 1
ATOM 964 C C . ASP A 1 119 ? -28.490 -4.260 26.389 1.00 55.31 119 ASP A C 1
ATOM 966 O O . ASP A 1 119 ? -29.677 -4.456 26.649 1.00 55.31 119 ASP A O 1
ATOM 970 N N . GLU A 1 120 ? -27.612 -3.962 27.356 1.00 55.31 120 GLU A N 1
ATOM 971 C CA . GLU A 1 120 ? -27.970 -3.917 28.785 1.00 55.31 120 GLU A CA 1
ATOM 972 C C . GLU A 1 120 ? -28.833 -2.686 29.135 1.00 55.31 120 GLU A C 1
ATOM 974 O O . GLU A 1 120 ? -29.721 -2.754 29.985 1.00 55.31 120 GLU A O 1
ATOM 979 N N . ALA A 1 121 ? -28.637 -1.557 28.442 1.00 54.88 121 ALA A N 1
ATOM 980 C CA . ALA A 1 121 ? -29.457 -0.353 28.617 1.00 54.88 121 ALA A CA 1
ATOM 981 C C . ALA A 1 121 ? -30.862 -0.469 27.989 1.00 54.88 121 ALA A C 1
ATOM 983 O O . ALA A 1 121 ? -31.760 0.290 28.359 1.00 54.88 121 ALA A O 1
ATOM 984 N N . ALA A 1 122 ? -31.068 -1.417 27.068 1.00 55.94 122 ALA A N 1
ATOM 985 C CA . ALA A 1 122 ? -32.357 -1.687 26.430 1.00 55.94 122 ALA A CA 1
ATOM 986 C C . ALA A 1 122 ? -33.220 -2.715 27.192 1.00 55.94 122 ALA A C 1
ATOM 988 O O . ALA A 1 122 ? -34.384 -2.899 26.838 1.00 55.94 122 ALA A O 1
ATOM 989 N N . SER A 1 123 ? -32.690 -3.357 28.244 1.00 51.88 123 SER A N 1
ATOM 990 C CA . SER A 1 123 ? -33.370 -4.446 28.965 1.00 51.88 123 SER A CA 1
ATOM 991 C C . SER A 1 123 ? -33.745 -4.185 30.444 1.00 51.88 123 SER A C 1
ATOM 993 O O . SER A 1 123 ? -33.684 -5.115 31.249 1.00 51.88 123 SER A O 1
ATOM 995 N N . PRO A 1 124 ? -34.200 -2.988 30.879 1.00 54.56 124 PRO A N 1
ATOM 996 C CA . PRO A 1 124 ? -34.856 -2.883 32.184 1.00 54.56 124 PRO A CA 1
ATOM 997 C C . PRO A 1 124 ? -36.322 -3.383 32.185 1.00 54.56 124 PRO A C 1
ATOM 999 O O . PRO A 1 124 ? -36.933 -3.408 33.250 1.00 54.56 124 PRO A O 1
ATOM 1002 N N . GLU A 1 125 ? -36.902 -3.799 31.045 1.00 57.16 125 GLU A N 1
ATOM 1003 C CA . GLU A 1 125 ? -38.350 -4.079 30.898 1.00 57.16 125 GLU A CA 1
ATOM 1004 C C . GLU A 1 125 ? -38.681 -5.466 30.292 1.00 57.16 125 GLU A C 1
ATOM 1006 O O . GLU A 1 125 ? -39.548 -5.587 29.435 1.00 57.16 125 GLU A O 1
ATOM 1011 N N . VAL A 1 126 ? -37.998 -6.549 30.688 1.00 57.00 126 VAL A N 1
ATOM 1012 C CA . VAL A 1 126 ? -38.435 -7.931 30.328 1.00 57.00 126 VAL A CA 1
ATOM 1013 C C . VAL A 1 126 ? -38.566 -8.853 31.552 1.00 57.00 126 VAL A C 1
ATOM 1015 O O . VAL A 1 126 ? -38.892 -10.030 31.433 1.00 57.00 126 VAL A O 1
ATOM 1018 N N . VAL A 1 127 ? -38.398 -8.320 32.765 1.00 51.94 127 VAL A N 1
ATOM 1019 C CA . VAL A 1 127 ? -38.663 -9.057 34.012 1.00 51.94 127 VAL A CA 1
ATOM 1020 C C . VAL A 1 127 ? -39.794 -8.363 34.771 1.00 51.94 127 VAL A C 1
ATOM 1022 O O . VAL A 1 127 ? -39.556 -7.644 35.739 1.00 51.94 127 VAL A O 1
ATOM 1025 N N . ALA A 1 128 ? -41.026 -8.551 34.299 1.00 41.12 128 ALA A N 1
ATOM 1026 C CA . ALA A 1 128 ? -42.251 -8.229 35.029 1.00 41.12 128 ALA A CA 1
ATOM 1027 C C . ALA A 1 128 ? -43.264 -9.367 34.870 1.00 41.12 128 ALA A C 1
ATOM 1029 O O . ALA A 1 128 ? -43.449 -9.831 33.722 1.00 41.12 128 ALA A O 1
#

Foldseek 3Di:
DDDDDDDDDDDDDDDDDDPPDDPPPPPPPDPVNVVVVLVVVLVVLVVVLVVVLVVLLCCLCVVQVDDDPVPDDPDADDDVNHHPSCCRNPVVSVVVVVVSVVVCVVPVVVPDDDPVVVVVVVPPPPPD

Radius of gyration: 31.58 Å; chains: 1; bounding box: 73×46×88 Å

Secondary structure (DSSP, 8-state):
---PPP------------S--------TTSHHHHHHHHHHHHHHHHHHHHHHHHHHHHHHIIIIIS--TTT--SS--EETTEEHHHIIIIIHHHHHHHHHHHHIIIIITTT----HHHHHHT-SSS--

pLDDT: mean 73.76, std 17.34, range [40.19, 96.62]